Protein AF-A0A1G3A9A7-F1 (afdb_monomer_lite)

Radius of gyration: 16.94 Å; chains: 1; bounding box: 43×37×36 Å

Secondary structure (DSSP, 8-state):
------SS--SSS-PPPPHHHHHHHHHHHHHHHH-----SSHHHHHHHHHHHHHHHHHHH-HHHHHHHHHHHHHHHHHTTSHHHHHHHHHHHHHHHHHHTT-

Foldseek 3Di:
DDDDDDQQDDDDDDDDDDPVLVVLLVVLLVCLLPQDQDDPDPVVNVVSLVVSLVVSCVRNNNRSSVRSNVVSVCVVVLVVDPVSVVVVVVVVVVVVVVVVVD

Sequence (102 aa):
MWVVERHSYRGWHVPEVSAERIEAARQHVECFRRRKRDFEEDQAGFEHALSLIRAAADDLGVDWACDLFFAAERDYWTGRNRAGINEIIRDTDTRRTESARR

pLDDT: mean 81.59, std 15.86, range [43.53, 97.94]

Structure (mmCIF, N/CA/C/O backbone):
data_AF-A0A1G3A9A7-F1
#
_entry.id   AF-A0A1G3A9A7-F1
#
loop_
_atom_site.group_PDB
_atom_site.id
_atom_site.type_symbol
_atom_site.label_atom_id
_atom_site.label_alt_id
_atom_site.label_comp_id
_atom_site.label_asym_id
_atom_site.label_entity_id
_atom_site.label_seq_id
_atom_site.pdbx_PDB_ins_code
_atom_site.Cartn_x
_atom_site.Cartn_y
_atom_site.Cartn_z
_atom_site.occupancy
_atom_site.B_iso_or_equiv
_atom_site.auth_seq_id
_atom_site.auth_comp_id
_atom_site.auth_asym_id
_atom_site.auth_atom_id
_atom_site.pdbx_PDB_model_num
ATOM 1 N N . MET A 1 1 ? 26.165 13.102 -11.114 1.00 43.53 1 MET A N 1
ATOM 2 C CA . MET A 1 1 ? 26.215 11.926 -10.219 1.00 43.53 1 MET A CA 1
ATOM 3 C C . MET A 1 1 ? 24.791 11.620 -9.800 1.00 43.53 1 MET A C 1
ATOM 5 O O . MET A 1 1 ? 24.102 12.553 -9.412 1.00 43.53 1 MET A O 1
ATOM 9 N N . TRP A 1 2 ? 24.342 10.376 -9.954 1.00 59.94 2 TRP A N 1
ATOM 10 C CA . TRP A 1 2 ? 22.983 9.949 -9.607 1.00 59.94 2 TRP A CA 1
ATOM 11 C C . TRP A 1 2 ? 23.028 9.102 -8.335 1.00 59.94 2 TRP A C 1
ATOM 13 O O . TRP A 1 2 ? 23.932 8.280 -8.187 1.00 59.94 2 TRP A O 1
ATOM 23 N N . VAL A 1 3 ? 22.075 9.317 -7.429 1.00 61.88 3 VAL A N 1
ATOM 24 C CA . VAL A 1 3 ? 21.859 8.491 -6.232 1.00 61.88 3 VAL A CA 1
ATOM 25 C C . VAL A 1 3 ? 20.591 7.680 -6.469 1.00 61.88 3 VAL A C 1
ATOM 27 O O . VAL A 1 3 ? 19.582 8.238 -6.894 1.00 61.88 3 VAL A O 1
ATOM 30 N N . VAL A 1 4 ? 20.658 6.371 -6.231 1.00 64.56 4 VAL A N 1
ATOM 31 C CA . VAL A 1 4 ? 19.524 5.450 -6.373 1.00 64.56 4 VAL A CA 1
ATOM 32 C C . VAL A 1 4 ? 19.239 4.843 -5.007 1.00 64.56 4 VAL A C 1
ATOM 34 O O . VAL A 1 4 ? 20.108 4.185 -4.435 1.00 64.56 4 VAL A O 1
ATOM 37 N N . GLU A 1 5 ? 18.034 5.060 -4.491 1.00 66.75 5 GLU A N 1
ATOM 38 C CA . GLU A 1 5 ? 17.541 4.387 -3.291 1.00 66.75 5 GLU A CA 1
ATOM 39 C C . GLU A 1 5 ? 16.881 3.057 -3.680 1.00 66.75 5 GLU A C 1
ATOM 41 O O . GLU A 1 5 ? 16.202 2.961 -4.705 1.00 66.75 5 GLU A O 1
ATOM 46 N N . ARG A 1 6 ? 17.126 2.006 -2.892 1.00 64.81 6 ARG A N 1
ATOM 47 C CA . ARG A 1 6 ? 16.641 0.648 -3.157 1.00 64.81 6 ARG A CA 1
ATOM 48 C C . ARG A 1 6 ? 15.689 0.221 -2.057 1.00 64.81 6 ARG A C 1
ATOM 50 O O . ARG A 1 6 ? 16.129 -0.134 -0.968 1.00 64.81 6 ARG A O 1
ATOM 57 N N . HIS A 1 7 ? 14.409 0.175 -2.388 1.00 65.00 7 HIS A N 1
ATOM 58 C CA . HIS A 1 7 ? 13.375 -0.323 -1.491 1.00 65.00 7 HIS A CA 1
ATOM 59 C C . HIS A 1 7 ? 13.109 -1.798 -1.778 1.00 65.00 7 HIS A C 1
ATOM 61 O O . HIS A 1 7 ? 12.630 -2.159 -2.850 1.00 65.00 7 HIS A O 1
ATOM 67 N N . SER A 1 8 ? 13.515 -2.662 -0.844 1.00 62.12 8 SER A N 1
ATOM 68 C CA . SER A 1 8 ? 13.264 -4.114 -0.860 1.00 62.12 8 SER A CA 1
ATOM 69 C C . SER A 1 8 ? 13.694 -4.870 -2.133 1.00 62.12 8 SER A C 1
ATOM 71 O O . SER A 1 8 ? 13.198 -5.953 -2.410 1.00 62.12 8 SER A O 1
ATOM 73 N N . TYR A 1 9 ? 14.667 -4.356 -2.896 1.00 68.19 9 TYR A N 1
ATOM 74 C CA . TYR A 1 9 ? 15.166 -4.987 -4.125 1.00 68.19 9 TYR A CA 1
ATOM 75 C C . TYR A 1 9 ? 16.525 -5.678 -3.925 1.00 68.19 9 TYR A C 1
ATOM 77 O O . TYR A 1 9 ? 17.520 -5.039 -3.573 1.00 68.19 9 TYR A O 1
ATOM 85 N N . ARG A 1 10 ? 16.583 -6.990 -4.202 1.00 69.56 10 ARG A N 1
ATOM 86 C CA . ARG A 1 10 ? 17.778 -7.835 -3.985 1.00 69.56 10 ARG A CA 1
ATOM 87 C C . ARG A 1 10 ? 18.711 -7.975 -5.201 1.00 69.56 10 ARG A C 1
ATOM 89 O O . ARG A 1 10 ? 19.808 -8.504 -5.050 1.00 69.56 10 ARG A O 1
ATOM 96 N N . GLY A 1 11 ? 18.305 -7.539 -6.397 1.00 74.38 11 GLY A N 1
ATOM 97 C CA . GLY A 1 11 ? 19.099 -7.684 -7.632 1.00 74.38 11 GLY A CA 1
ATOM 98 C C . GLY A 1 11 ? 20.147 -6.580 -7.819 1.00 74.38 11 GLY A C 1
ATOM 99 O O . GLY A 1 11 ? 20.098 -5.568 -7.139 1.00 74.38 11 GLY A O 1
ATOM 100 N N . TRP A 1 12 ? 21.108 -6.710 -8.738 1.00 70.62 12 TRP A N 1
ATOM 101 C CA . TRP A 1 12 ? 22.176 -5.699 -8.906 1.00 70.62 12 TRP A CA 1
ATOM 102 C C . TRP A 1 12 ? 21.887 -4.641 -9.988 1.00 70.62 12 TRP A C 1
ATOM 104 O O . TRP A 1 12 ? 22.375 -3.518 -9.898 1.00 70.62 12 TRP A O 1
ATOM 114 N N . HIS A 1 13 ? 21.021 -4.951 -10.952 1.00 76.44 13 HIS A N 1
ATOM 115 C CA . HIS A 1 13 ? 20.657 -4.050 -12.052 1.00 76.44 13 HIS A CA 1
ATOM 116 C C . HIS A 1 13 ? 19.438 -3.200 -11.710 1.00 76.44 13 HIS A C 1
ATOM 118 O O . HIS A 1 13 ? 18.541 -3.692 -11.034 1.00 76.44 13 HIS A O 1
ATOM 124 N N . VAL A 1 14 ? 19.376 -1.958 -12.193 1.00 72.69 14 VAL A N 1
ATOM 125 C CA . VAL A 1 14 ? 18.134 -1.173 -12.138 1.00 72.69 14 VAL A CA 1
ATOM 126 C C . VAL A 1 14 ? 17.149 -1.822 -13.113 1.00 72.69 14 VAL A C 1
ATOM 128 O O . VAL A 1 14 ? 17.455 -1.862 -14.306 1.00 72.69 14 VAL A O 1
ATOM 131 N N . PRO A 1 15 ? 16.030 -2.394 -12.636 1.00 76.31 15 PRO A N 1
ATOM 132 C CA . PRO A 1 15 ? 15.064 -3.006 -13.530 1.00 76.31 15 PRO A CA 1
ATOM 133 C C . PRO A 1 15 ? 14.387 -1.922 -14.367 1.00 76.31 15 PRO A C 1
ATOM 135 O O . PRO A 1 15 ? 14.102 -0.828 -13.875 1.00 76.31 15 PRO A O 1
ATOM 138 N N . GLU A 1 16 ? 14.112 -2.235 -15.628 1.00 79.12 16 GLU A N 1
ATOM 139 C CA . GLU A 1 16 ? 13.247 -1.401 -16.450 1.00 79.12 16 GLU A CA 1
ATOM 140 C C . GLU A 1 16 ? 11.811 -1.556 -15.933 1.00 79.12 16 GLU A C 1
ATOM 142 O O . GLU A 1 16 ? 11.270 -2.663 -15.868 1.00 79.12 16 GLU A O 1
ATOM 147 N N . VAL A 1 17 ? 11.221 -0.454 -15.473 1.00 84.56 17 VAL A N 1
ATOM 148 C CA . VAL A 1 17 ? 9.858 -0.431 -14.935 1.00 84.56 17 VAL A CA 1
ATOM 149 C C . VAL A 1 17 ? 8.950 0.161 -16.001 1.00 84.56 17 VAL A C 1
ATOM 151 O O . VAL A 1 17 ? 9.172 1.287 -16.443 1.00 84.56 17 VAL A O 1
ATOM 154 N N . SER A 1 18 ? 7.931 -0.592 -16.415 1.00 89.31 18 SER A N 1
ATOM 155 C CA . SER A 1 18 ? 6.983 -0.122 -17.423 1.00 89.31 18 SER A CA 1
ATOM 156 C C . SER A 1 18 ? 6.069 0.980 -16.873 1.00 89.31 18 SER A C 1
ATOM 158 O O . SER A 1 18 ? 5.837 1.077 -15.662 1.00 89.31 18 SER A O 1
ATOM 160 N N . ALA A 1 19 ? 5.523 1.810 -17.764 1.00 90.81 19 ALA A N 1
ATOM 161 C CA . ALA A 1 19 ? 4.601 2.880 -17.387 1.00 90.81 19 ALA A CA 1
ATOM 162 C C . ALA A 1 19 ? 3.331 2.333 -16.711 1.00 90.81 19 ALA A C 1
ATOM 164 O O . ALA A 1 19 ? 2.834 2.925 -15.755 1.00 90.81 19 ALA A O 1
ATOM 165 N N . GLU A 1 20 ? 2.852 1.169 -17.148 1.00 91.38 20 GLU A N 1
ATOM 166 C CA . GLU A 1 20 ? 1.688 0.481 -16.585 1.00 91.38 20 GLU A CA 1
ATOM 167 C C . GLU A 1 20 ? 1.945 0.066 -15.136 1.00 91.38 20 GLU A C 1
ATOM 169 O O . GLU A 1 20 ? 1.086 0.243 -14.276 1.00 91.38 20 GLU A O 1
ATOM 174 N N . ARG A 1 21 ? 3.154 -0.426 -14.838 1.00 91.56 21 ARG A N 1
ATOM 175 C CA . ARG A 1 21 ? 3.535 -0.812 -13.475 1.00 91.56 21 ARG A CA 1
ATOM 176 C C . ARG A 1 21 ? 3.657 0.399 -12.550 1.00 91.56 21 ARG A C 1
ATOM 178 O O . ARG A 1 21 ? 3.288 0.313 -11.381 1.00 91.56 21 ARG A O 1
ATOM 185 N N . ILE A 1 22 ? 4.137 1.533 -13.066 1.00 92.06 22 ILE A N 1
ATOM 186 C CA . ILE A 1 22 ? 4.161 2.804 -12.324 1.00 92.06 22 ILE A CA 1
ATOM 187 C C . ILE A 1 22 ? 2.734 3.274 -12.027 1.00 92.06 22 ILE A C 1
ATOM 189 O O . ILE A 1 22 ? 2.447 3.681 -10.902 1.00 92.06 22 ILE A O 1
ATOM 193 N N . GLU A 1 23 ? 1.833 3.205 -13.006 1.00 94.50 23 GLU A N 1
ATOM 194 C CA . GLU A 1 23 ? 0.437 3.603 -12.823 1.00 94.50 23 GLU A CA 1
ATOM 195 C C . GLU A 1 23 ? -0.289 2.696 -11.819 1.00 94.50 23 GLU A C 1
ATOM 197 O O . GLU A 1 23 ? -0.917 3.196 -10.885 1.00 94.50 23 GLU A O 1
ATOM 202 N N . ALA A 1 24 ? -0.112 1.376 -11.917 1.00 94.06 24 ALA A N 1
ATOM 203 C CA . ALA A 1 24 ? -0.635 0.428 -10.934 1.00 94.06 24 ALA A CA 1
ATOM 204 C C . ALA A 1 24 ? -0.111 0.732 -9.517 1.00 94.06 24 ALA A C 1
ATOM 206 O O . ALA A 1 24 ? -0.880 0.758 -8.555 1.00 94.06 24 ALA A O 1
ATOM 207 N N . ALA A 1 25 ? 1.178 1.061 -9.374 1.00 93.94 25 ALA A N 1
ATOM 208 C CA . ALA A 1 25 ? 1.745 1.461 -8.088 1.00 93.94 25 ALA A CA 1
ATOM 209 C C . ALA A 1 25 ? 1.093 2.730 -7.523 1.00 93.94 25 ALA A C 1
ATOM 211 O O . ALA A 1 25 ? 0.775 2.776 -6.334 1.00 93.94 25 ALA A O 1
ATOM 212 N N . ARG A 1 26 ? 0.827 3.741 -8.361 1.00 95.44 26 ARG A N 1
ATOM 213 C CA . ARG A 1 26 ? 0.117 4.960 -7.934 1.00 95.44 26 ARG A CA 1
ATOM 214 C C . ARG A 1 26 ? -1.293 4.650 -7.440 1.00 95.44 26 ARG A C 1
ATOM 216 O O . ARG A 1 26 ? -1.702 5.183 -6.411 1.00 95.44 26 ARG A O 1
ATOM 223 N N . GLN A 1 27 ? -2.019 3.783 -8.140 1.00 97.06 27 GLN A N 1
ATOM 224 C CA . GLN A 1 27 ? -3.376 3.389 -7.756 1.00 97.06 27 GLN A CA 1
ATOM 225 C C . GLN A 1 27 ? -3.389 2.671 -6.402 1.00 97.06 27 GLN A C 1
ATOM 227 O O . GLN A 1 27 ? -4.150 3.060 -5.512 1.00 97.06 27 GLN A O 1
ATOM 23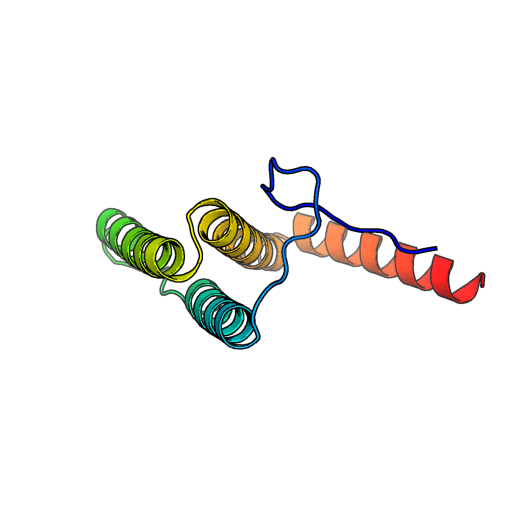2 N N . HIS A 1 28 ? -2.488 1.705 -6.201 1.00 97.62 28 HIS A N 1
ATOM 233 C CA . HIS A 1 28 ? -2.363 0.979 -4.933 1.00 97.62 28 HIS A CA 1
ATOM 234 C C . HIS A 1 28 ? -1.953 1.887 -3.766 1.00 97.62 28 HIS A C 1
ATOM 236 O O . HIS A 1 28 ? -2.531 1.783 -2.682 1.00 97.62 28 HIS A O 1
ATOM 242 N N . VAL A 1 29 ? -1.050 2.854 -3.980 1.00 95.88 29 VAL A N 1
ATOM 243 C CA . VAL A 1 29 ? -0.716 3.877 -2.965 1.00 95.88 29 VAL A CA 1
ATOM 244 C C . VAL A 1 29 ? -1.951 4.661 -2.530 1.00 95.88 29 VAL A C 1
ATOM 246 O O . VAL A 1 29 ? -2.184 4.839 -1.332 1.00 95.88 29 VAL A O 1
ATOM 249 N N . GLU A 1 30 ? -2.770 5.114 -3.477 1.00 96.19 30 GLU A N 1
ATOM 250 C CA . GLU A 1 30 ? -3.987 5.862 -3.158 1.00 96.19 30 GLU A CA 1
ATOM 251 C C . GLU A 1 30 ? -5.046 4.998 -2.459 1.00 96.19 30 GLU A C 1
ATOM 253 O O . GLU A 1 30 ? -5.807 5.508 -1.629 1.00 96.19 30 GLU A O 1
ATOM 258 N N . CYS A 1 31 ? -5.087 3.692 -2.734 1.00 96.50 31 CYS A N 1
ATOM 259 C CA . CYS A 1 31 ? -5.892 2.734 -1.976 1.00 96.50 31 CYS A CA 1
ATOM 260 C C . CYS A 1 31 ? -5.392 2.589 -0.531 1.00 96.50 31 CYS A C 1
ATOM 262 O O . CYS A 1 31 ? -6.193 2.688 0.399 1.00 96.50 31 CYS A O 1
ATOM 264 N N . PHE A 1 32 ? -4.083 2.435 -0.307 1.00 96.88 32 PHE A N 1
ATOM 265 C CA . PHE A 1 32 ? -3.517 2.322 1.044 1.00 96.88 32 PHE A CA 1
ATOM 266 C C . PHE A 1 32 ? -3.694 3.596 1.870 1.00 96.88 32 PHE A C 1
ATOM 268 O O . PHE A 1 32 ? -4.081 3.536 3.041 1.00 96.88 32 PHE A O 1
ATOM 275 N N . ARG A 1 33 ? -3.482 4.771 1.269 1.00 93.88 33 ARG A N 1
ATOM 276 C CA . ARG A 1 33 ? -3.706 6.060 1.940 1.00 93.88 33 ARG A CA 1
ATOM 277 C C . ARG A 1 33 ? -5.153 6.202 2.397 1.00 93.88 33 ARG A C 1
ATOM 279 O O . ARG A 1 33 ? -5.405 6.547 3.553 1.00 93.88 33 ARG A O 1
ATOM 286 N N . ARG A 1 34 ? -6.101 5.857 1.523 1.00 93.88 34 ARG A N 1
ATOM 287 C CA . ARG A 1 34 ? -7.542 6.015 1.765 1.00 93.88 34 ARG A CA 1
ATOM 288 C C . ARG A 1 34 ? -8.215 4.808 2.419 1.00 93.88 34 ARG A C 1
ATOM 290 O O . ARG A 1 34 ? -9.430 4.854 2.604 1.00 93.88 34 ARG A O 1
ATOM 297 N N . ARG A 1 35 ? -7.477 3.747 2.782 1.00 94.69 35 ARG A N 1
ATOM 298 C CA . ARG A 1 35 ? -8.085 2.545 3.377 1.00 94.69 35 ARG A CA 1
ATOM 299 C C . ARG A 1 35 ? -8.906 2.909 4.612 1.00 94.69 35 ARG A C 1
ATOM 301 O O . ARG A 1 35 ? -8.495 3.744 5.429 1.00 94.69 35 ARG A O 1
ATOM 308 N N . LYS A 1 36 ? -10.048 2.243 4.767 1.00 93.12 36 LYS A N 1
ATOM 309 C CA . LYS A 1 36 ? -10.842 2.342 5.989 1.00 93.12 36 LYS A CA 1
ATOM 310 C C . LYS A 1 36 ? -10.016 1.750 7.135 1.00 93.12 36 LYS A C 1
ATOM 312 O O . LYS A 1 36 ? -9.333 0.742 6.961 1.00 93.12 36 LYS A O 1
ATOM 317 N N . ARG A 1 37 ? -10.021 2.425 8.282 1.00 91.56 37 ARG A N 1
ATOM 318 C CA . ARG A 1 37 ? -9.255 2.030 9.480 1.00 91.56 37 ARG A CA 1
ATOM 319 C C . ARG A 1 37 ? -10.120 1.907 10.731 1.00 91.56 37 ARG A C 1
ATOM 321 O O . ARG A 1 37 ? -9.656 1.345 11.708 1.00 91.56 37 ARG A O 1
ATOM 328 N N . ASP A 1 38 ? -11.345 2.417 10.676 1.00 91.94 38 ASP A N 1
ATOM 329 C CA . ASP A 1 38 ? -12.317 2.376 11.763 1.00 91.94 38 ASP A CA 1
ATOM 330 C C . ASP A 1 38 ? -13.347 1.281 11.468 1.00 91.94 38 ASP A C 1
ATOM 332 O O . ASP A 1 38 ? -14.114 1.391 10.508 1.00 91.94 38 ASP A O 1
ATOM 336 N N . PHE A 1 39 ? -13.292 0.192 12.226 1.00 94.00 39 PHE A N 1
ATOM 337 C CA . PHE A 1 39 ? -14.180 -0.962 12.120 1.00 94.00 39 PHE A CA 1
ATOM 338 C C . PHE A 1 39 ? -14.693 -1.316 13.513 1.00 94.00 39 PHE A C 1
ATOM 340 O O . PHE A 1 39 ? -14.007 -1.079 14.501 1.00 94.00 39 PHE A O 1
ATOM 347 N N . GLU A 1 40 ? -15.883 -1.910 13.578 1.00 91.94 40 GLU A N 1
ATOM 348 C CA . GLU A 1 40 ? -16.452 -2.393 14.844 1.00 91.94 40 GLU A CA 1
ATOM 349 C C . GLU A 1 40 ? -15.637 -3.557 15.426 1.00 91.94 40 GLU A C 1
ATOM 351 O O . GLU A 1 40 ? -15.518 -3.685 16.641 1.00 91.94 40 GLU A O 1
ATOM 356 N N . GLU A 1 41 ? -15.039 -4.372 14.553 1.00 93.88 41 GLU A N 1
ATOM 357 C CA . GLU A 1 41 ? -14.187 -5.499 14.917 1.00 93.88 41 GLU A CA 1
ATOM 358 C C . GLU A 1 41 ? -12.789 -5.339 14.313 1.00 93.88 41 GLU A C 1
ATOM 360 O O . GLU A 1 41 ? -12.633 -5.141 13.102 1.00 93.88 41 GLU A O 1
ATOM 365 N N . ASP A 1 42 ? -11.758 -5.510 15.141 1.00 91.69 42 ASP A N 1
ATOM 366 C CA . ASP A 1 42 ? -10.353 -5.431 14.717 1.00 91.69 42 ASP A CA 1
ATOM 367 C C . ASP A 1 42 ? -10.030 -6.418 13.584 1.00 91.69 42 ASP A C 1
ATOM 369 O O . ASP A 1 42 ? -9.286 -6.095 12.652 1.00 91.69 42 ASP A O 1
ATOM 373 N N . GLN A 1 43 ? -10.637 -7.609 13.627 1.00 95.00 43 GLN A N 1
ATOM 374 C CA . GLN A 1 43 ? -10.464 -8.651 12.617 1.00 95.00 43 GLN A CA 1
ATOM 375 C C . GLN A 1 43 ? -10.895 -8.170 11.224 1.00 95.00 43 GLN A C 1
ATOM 377 O O . GLN A 1 43 ? -10.175 -8.385 10.248 1.00 95.00 43 GLN A O 1
ATOM 382 N N . ALA A 1 44 ? -12.012 -7.443 11.129 1.00 94.25 44 ALA A N 1
ATOM 383 C CA . ALA A 1 44 ? -12.489 -6.890 9.864 1.00 94.25 44 ALA A CA 1
ATOM 384 C C . ALA A 1 4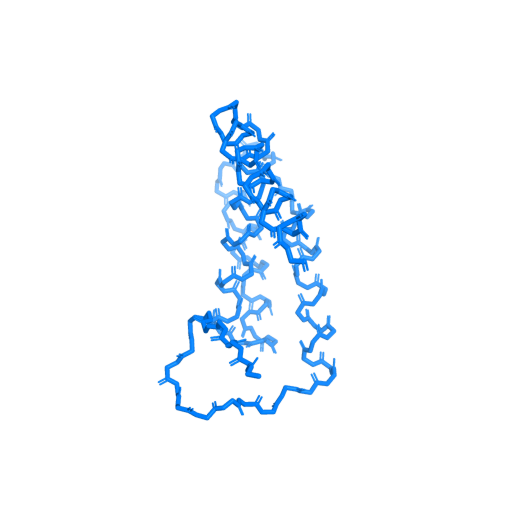4 ? -11.512 -5.843 9.299 1.00 94.25 44 ALA A C 1
ATOM 386 O O . ALA A 1 44 ? -11.268 -5.791 8.090 1.00 94.25 44 ALA A O 1
ATOM 387 N N . GLY A 1 45 ? -10.898 -5.038 10.171 1.00 93.62 45 GLY A N 1
ATOM 388 C CA . GLY A 1 45 ? -9.861 -4.084 9.778 1.00 93.62 45 GLY A CA 1
ATOM 389 C C . GLY A 1 45 ? -8.595 -4.761 9.251 1.00 93.62 45 GLY A C 1
ATOM 390 O O . GLY A 1 45 ? -8.018 -4.307 8.255 1.00 93.62 45 GLY A O 1
ATOM 391 N N . PHE A 1 46 ? -8.187 -5.865 9.881 1.00 93.94 46 PHE A N 1
ATOM 392 C CA . PHE A 1 46 ? -7.056 -6.671 9.431 1.00 93.94 46 PHE A CA 1
ATOM 393 C C . PHE A 1 46 ? -7.328 -7.333 8.076 1.00 93.94 46 PHE A C 1
ATOM 395 O O . PHE A 1 46 ? -6.513 -7.215 7.161 1.00 93.94 46 PHE A O 1
ATOM 402 N N . GLU A 1 47 ? -8.487 -7.970 7.908 1.00 97.19 47 GLU A N 1
ATOM 403 C CA . GLU A 1 47 ? -8.882 -8.614 6.650 1.00 97.19 47 GLU A CA 1
ATOM 404 C C . GLU A 1 47 ? -8.983 -7.613 5.500 1.00 97.19 47 GLU A C 1
ATOM 406 O O . GLU A 1 47 ? -8.494 -7.879 4.397 1.00 97.19 47 GLU A O 1
ATOM 411 N N . HIS A 1 48 ? -9.532 -6.424 5.764 1.00 96.94 48 HIS A N 1
ATOM 412 C CA . HIS A 1 48 ? -9.569 -5.348 4.784 1.00 96.94 48 HIS A CA 1
ATOM 413 C C . HIS A 1 48 ? -8.159 -4.931 4.351 1.00 96.94 48 HIS A C 1
ATOM 415 O O . HIS A 1 48 ? -7.873 -4.894 3.153 1.00 96.94 48 HIS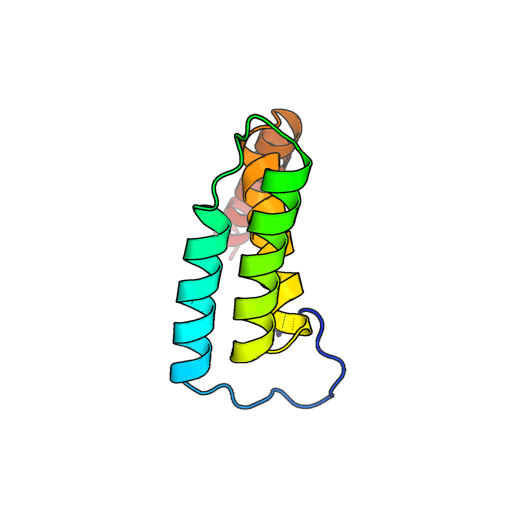 A O 1
ATOM 421 N N . ALA A 1 49 ? -7.253 -4.669 5.297 1.00 96.38 49 ALA A N 1
ATOM 422 C CA . ALA A 1 49 ? -5.872 -4.313 4.972 1.00 96.38 49 ALA A CA 1
ATOM 423 C C . ALA A 1 49 ? -5.167 -5.427 4.181 1.00 96.38 49 ALA A C 1
ATOM 425 O O . ALA A 1 49 ? -4.523 -5.156 3.167 1.00 96.38 49 ALA A O 1
ATOM 426 N N . LEU A 1 50 ? -5.346 -6.683 4.594 1.00 96.81 50 LEU A N 1
ATOM 427 C CA . LEU A 1 50 ? -4.752 -7.839 3.933 1.00 96.81 50 LEU A CA 1
ATOM 428 C C . LEU A 1 50 ? -5.272 -8.019 2.501 1.00 96.81 50 LEU A C 1
ATOM 430 O O . LEU A 1 50 ? -4.499 -8.389 1.621 1.00 96.81 50 LEU A O 1
ATOM 434 N N . SER A 1 51 ? -6.551 -7.725 2.247 1.00 97.88 51 SER A N 1
ATOM 435 C CA . SER A 1 51 ? -7.121 -7.770 0.895 1.00 97.88 51 SER A CA 1
ATOM 436 C C . SER A 1 51 ? -6.453 -6.766 -0.052 1.00 97.88 51 SER A C 1
ATOM 438 O O . SER A 1 51 ? -6.111 -7.125 -1.177 1.00 97.88 51 SER A O 1
ATOM 440 N N . LEU A 1 52 ? -6.174 -5.547 0.425 1.00 97.69 52 LEU A N 1
ATOM 441 C CA . LEU A 1 52 ? -5.485 -4.516 -0.355 1.00 97.69 52 LEU A CA 1
ATOM 442 C C . LEU A 1 52 ? -4.023 -4.896 -0.618 1.00 97.69 52 LEU A C 1
ATOM 444 O O . LEU A 1 52 ? -3.532 -4.724 -1.729 1.00 97.69 52 LEU A O 1
ATOM 448 N N . ILE A 1 53 ? -3.332 -5.438 0.392 1.00 97.25 53 ILE A N 1
ATOM 449 C CA . ILE A 1 53 ? -1.937 -5.883 0.252 1.00 97.25 53 ILE A CA 1
ATOM 450 C C . ILE A 1 53 ? -1.833 -7.022 -0.765 1.00 97.25 53 ILE A C 1
ATOM 452 O O . ILE A 1 53 ? -0.921 -7.015 -1.585 1.00 97.25 53 ILE A O 1
ATOM 456 N N . ARG A 1 54 ? -2.766 -7.983 -0.736 1.00 97.94 54 ARG A N 1
ATOM 457 C CA . ARG A 1 54 ? -2.806 -9.087 -1.707 1.00 97.94 54 ARG A CA 1
ATOM 458 C C . ARG A 1 54 ? -3.018 -8.576 -3.128 1.00 97.94 54 ARG A C 1
ATOM 460 O O . ARG A 1 54 ? -2.225 -8.924 -3.990 1.00 97.94 54 ARG A O 1
ATOM 467 N N . ALA A 1 55 ? -3.987 -7.685 -3.340 1.00 97.69 55 ALA A N 1
ATOM 468 C CA . ALA A 1 55 ? -4.217 -7.082 -4.654 1.00 97.69 55 ALA A CA 1
ATOM 469 C C . ALA A 1 55 ? -2.965 -6.359 -5.186 1.00 97.69 55 ALA A C 1
ATOM 471 O O . ALA A 1 55 ? -2.572 -6.549 -6.332 1.00 97.69 55 ALA A O 1
ATOM 472 N N . ALA A 1 56 ? -2.278 -5.588 -4.338 1.00 96.81 56 ALA A N 1
ATOM 473 C CA . ALA A 1 56 ? -1.028 -4.937 -4.725 1.00 96.81 56 ALA A CA 1
ATOM 474 C C . ALA A 1 56 ? 0.104 -5.938 -5.002 1.00 96.81 56 ALA A C 1
ATOM 476 O O . ALA A 1 56 ? 0.914 -5.714 -5.899 1.00 96.81 56 ALA A O 1
ATOM 477 N N . ALA A 1 57 ? 0.189 -7.028 -4.237 1.00 96.44 57 ALA A N 1
ATOM 478 C CA . ALA A 1 57 ? 1.204 -8.057 -4.434 1.00 96.44 57 ALA A CA 1
ATOM 479 C C . ALA A 1 57 ? 0.988 -8.834 -5.739 1.00 96.44 57 ALA A C 1
ATOM 481 O O . ALA A 1 57 ? 1.975 -9.165 -6.395 1.00 96.44 57 ALA A O 1
ATOM 482 N N . ASP A 1 58 ? -0.266 -9.071 -6.125 1.00 96.81 58 ASP A N 1
ATOM 483 C CA . ASP A 1 58 ? -0.620 -9.718 -7.389 1.00 96.81 58 ASP A CA 1
ATOM 484 C C . ASP A 1 58 ? -0.213 -8.847 -8.594 1.00 96.81 58 ASP A C 1
ATOM 486 O O . ASP A 1 58 ? 0.356 -9.360 -9.558 1.00 96.81 58 ASP A O 1
ATOM 490 N N . ASP A 1 59 ? -0.403 -7.525 -8.508 1.00 94.94 59 ASP A N 1
ATOM 491 C CA . ASP A 1 59 ? -0.091 -6.598 -9.607 1.00 94.94 59 ASP A CA 1
ATOM 492 C C . ASP A 1 59 ? 1.389 -6.166 -9.662 1.00 94.94 59 ASP A C 1
ATOM 494 O O . ASP A 1 59 ? 1.957 -5.963 -10.738 1.00 94.94 59 ASP A O 1
ATOM 498 N N . LEU A 1 60 ? 2.032 -5.973 -8.505 1.00 93.44 60 LEU A N 1
ATOM 499 C CA . LEU A 1 60 ? 3.345 -5.315 -8.395 1.00 93.44 60 LEU A CA 1
ATOM 500 C C . LEU A 1 60 ? 4.444 -6.225 -7.848 1.00 93.44 60 LEU A C 1
ATOM 502 O O . LEU A 1 60 ? 5.627 -5.869 -7.922 1.00 93.44 60 LEU A O 1
ATOM 506 N N . GLY A 1 61 ? 4.079 -7.381 -7.302 1.00 93.19 61 GLY A N 1
ATOM 507 C CA . GLY A 1 61 ? 4.957 -8.226 -6.507 1.00 93.19 61 GLY A CA 1
ATOM 508 C C . GLY A 1 61 ? 5.036 -7.795 -5.040 1.00 93.19 61 GLY A C 1
ATOM 509 O O . GLY A 1 61 ? 4.810 -6.640 -4.672 1.00 93.19 61 GLY A O 1
ATOM 510 N N . VAL A 1 62 ? 5.405 -8.756 -4.193 1.00 92.62 62 VAL A N 1
ATOM 511 C CA . VAL A 1 62 ? 5.414 -8.623 -2.726 1.00 92.62 62 VAL A CA 1
ATOM 512 C C . VAL A 1 62 ? 6.303 -7.478 -2.236 1.00 92.62 62 VAL A C 1
ATOM 514 O O . VAL A 1 62 ? 5.894 -6.739 -1.347 1.00 92.62 62 VAL A O 1
ATOM 517 N N . ASP A 1 63 ? 7.493 -7.302 -2.815 1.00 90.62 63 ASP A N 1
ATOM 518 C CA . ASP A 1 63 ? 8.452 -6.293 -2.347 1.00 90.62 63 ASP A CA 1
ATOM 519 C C . ASP A 1 63 ? 7.892 -4.868 -2.482 1.00 90.62 63 ASP A C 1
ATOM 521 O O . ASP A 1 63 ? 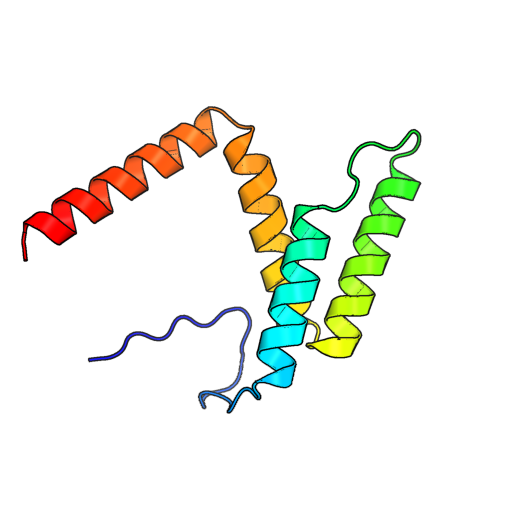7.955 -4.086 -1.533 1.00 90.62 63 ASP A O 1
ATOM 525 N N . TRP A 1 64 ? 7.287 -4.552 -3.633 1.00 91.44 64 TRP A N 1
ATOM 526 C CA . TRP A 1 64 ? 6.642 -3.258 -3.869 1.00 91.44 64 TRP A CA 1
ATOM 527 C C . TRP A 1 64 ? 5.381 -3.102 -3.023 1.00 91.44 64 TRP A C 1
ATOM 529 O O . TRP A 1 64 ? 5.186 -2.060 -2.407 1.00 91.44 64 TRP A O 1
ATOM 539 N N . ALA A 1 65 ? 4.541 -4.134 -2.941 1.00 94.81 65 ALA A N 1
ATOM 540 C CA . ALA A 1 65 ? 3.322 -4.075 -2.140 1.00 94.81 65 ALA A CA 1
ATOM 541 C C . ALA A 1 65 ? 3.614 -3.766 -0.661 1.00 94.81 65 ALA A C 1
ATOM 543 O O . ALA A 1 65 ? 2.983 -2.883 -0.077 1.00 94.81 65 ALA A O 1
ATOM 544 N N . CYS A 1 66 ? 4.598 -4.452 -0.073 1.00 94.00 66 CYS A N 1
ATOM 545 C CA . CYS A 1 66 ? 5.020 -4.231 1.308 1.00 94.00 66 CYS A CA 1
ATOM 546 C C . CYS A 1 66 ? 5.592 -2.826 1.516 1.00 94.00 66 CYS A C 1
ATOM 548 O O . CYS A 1 66 ? 5.202 -2.154 2.470 1.00 94.00 66 CYS A O 1
ATOM 550 N N . ASP A 1 67 ? 6.494 -2.381 0.638 1.00 92.88 67 ASP A N 1
ATOM 551 C CA . ASP A 1 67 ? 7.111 -1.057 0.747 1.00 92.88 67 ASP A CA 1
ATOM 552 C C . ASP A 1 67 ? 6.061 0.063 0.713 1.00 92.88 67 ASP A C 1
ATOM 554 O O . ASP A 1 67 ? 5.971 0.875 1.638 1.00 92.88 67 ASP A O 1
ATOM 558 N N . LEU A 1 68 ? 5.176 0.032 -0.288 1.00 94.62 68 LEU A N 1
ATOM 559 C CA . LEU A 1 68 ? 4.113 1.023 -0.456 1.00 94.62 68 LEU A CA 1
ATOM 560 C C . LEU A 1 68 ? 3.125 1.015 0.719 1.00 94.62 68 LEU A C 1
ATOM 562 O O . LEU A 1 68 ? 2.718 2.081 1.190 1.00 94.62 68 LEU A O 1
ATOM 566 N N . PHE A 1 69 ? 2.754 -0.168 1.220 1.00 95.38 69 PHE A N 1
ATOM 567 C CA . PHE A 1 69 ? 1.867 -0.293 2.375 1.00 95.38 69 PHE A CA 1
ATOM 568 C C . PHE A 1 69 ? 2.494 0.312 3.637 1.00 95.38 69 PHE A C 1
ATOM 570 O O . PHE A 1 69 ? 1.876 1.154 4.292 1.00 95.38 69 PHE A O 1
ATOM 577 N N . PHE A 1 70 ? 3.728 -0.072 3.978 1.00 92.81 70 PHE A N 1
ATOM 578 C CA . PHE A 1 70 ? 4.381 0.419 5.192 1.00 92.81 70 PHE A CA 1
ATOM 579 C C . PHE A 1 70 ? 4.735 1.904 5.117 1.00 92.81 70 PHE A C 1
ATOM 581 O O . PHE A 1 70 ? 4.654 2.589 6.140 1.00 92.81 70 PHE A O 1
ATOM 588 N N . ALA A 1 71 ? 5.086 2.420 3.936 1.00 91.69 71 ALA A N 1
ATOM 589 C CA . ALA A 1 71 ? 5.265 3.852 3.723 1.00 91.69 71 ALA A CA 1
ATOM 590 C C . ALA A 1 71 ? 3.957 4.614 3.997 1.00 91.69 71 ALA A C 1
ATOM 592 O O . ALA A 1 71 ? 3.943 5.544 4.803 1.00 91.69 71 ALA A O 1
ATOM 593 N N . ALA A 1 72 ? 2.835 4.165 3.421 1.00 93.00 72 ALA A N 1
ATOM 594 C CA . ALA A 1 72 ? 1.532 4.796 3.631 1.00 93.00 72 ALA A CA 1
ATOM 595 C C . ALA A 1 72 ? 1.064 4.736 5.098 1.00 93.00 72 ALA A C 1
ATOM 597 O O . ALA A 1 72 ? 0.501 5.705 5.613 1.00 93.00 72 ALA A O 1
ATOM 598 N N . GLU A 1 73 ? 1.304 3.621 5.793 1.00 92.31 73 GLU A N 1
ATOM 599 C CA . GLU A 1 73 ? 1.000 3.505 7.222 1.00 92.31 73 GLU A CA 1
ATOM 600 C C . GLU A 1 73 ? 1.863 4.439 8.065 1.00 92.31 73 GLU A C 1
ATOM 602 O O . GLU A 1 73 ? 1.349 5.122 8.954 1.00 92.31 73 GLU A O 1
ATOM 607 N N . ARG A 1 74 ? 3.164 4.512 7.773 1.00 89.75 74 ARG A N 1
ATOM 608 C CA . ARG A 1 74 ? 4.075 5.422 8.467 1.00 89.75 74 ARG A CA 1
ATOM 609 C C . ARG A 1 74 ? 3.628 6.868 8.304 1.00 89.75 74 ARG A C 1
ATOM 611 O O . ARG A 1 74 ? 3.525 7.566 9.308 1.00 89.75 74 ARG A O 1
ATOM 618 N N . ASP A 1 75 ? 3.300 7.297 7.089 1.00 88.50 75 ASP A N 1
ATOM 619 C CA . ASP A 1 75 ? 2.790 8.647 6.826 1.00 88.50 75 ASP A CA 1
ATOM 620 C C . ASP A 1 75 ? 1.529 8.941 7.654 1.00 88.50 75 ASP A C 1
ATOM 622 O O . ASP A 1 75 ? 1.424 9.981 8.313 1.00 88.50 75 ASP A O 1
ATOM 626 N N . TYR A 1 76 ? 0.584 7.995 7.675 1.00 87.88 76 TYR A N 1
ATOM 627 C CA . TYR A 1 76 ? -0.667 8.126 8.419 1.00 87.88 76 TYR A CA 1
ATOM 628 C C . TYR A 1 76 ? -0.447 8.295 9.931 1.00 87.88 76 TYR A C 1
ATOM 630 O O . TYR A 1 76 ? -1.056 9.176 10.551 1.00 87.88 76 TYR A O 1
ATOM 638 N N . TRP A 1 77 ? 0.412 7.464 10.531 1.00 84.88 77 TRP A N 1
ATOM 639 C CA . TRP A 1 77 ? 0.660 7.470 11.976 1.00 84.88 77 TRP A CA 1
ATOM 640 C C . TRP A 1 77 ? 1.558 8.628 12.415 1.00 84.88 77 TRP A C 1
ATOM 642 O O . TRP A 1 77 ? 1.289 9.263 13.437 1.00 84.88 77 TRP A O 1
ATOM 652 N N . THR A 1 78 ? 2.581 8.965 11.631 1.00 80.56 78 THR A N 1
ATOM 653 C CA . THR A 1 78 ? 3.478 10.094 11.916 1.00 80.56 78 THR A CA 1
ATOM 654 C C . THR A 1 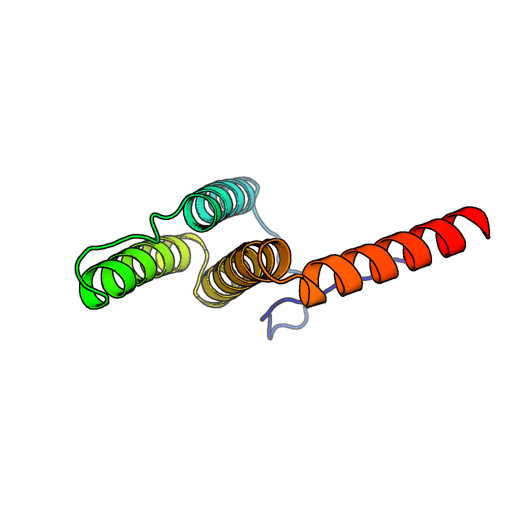78 ? 2.725 11.423 11.863 1.00 80.56 78 THR A C 1
ATOM 656 O O . THR A 1 78 ? 2.922 12.259 12.742 1.00 80.56 78 THR A O 1
ATOM 659 N N . GLY A 1 79 ? 1.782 11.592 10.927 1.00 74.75 79 GLY A N 1
ATOM 660 C CA . GLY A 1 79 ? 0.916 12.777 10.863 1.00 74.75 79 GLY A CA 1
ATOM 661 C C . GLY A 1 79 ? -0.063 12.924 12.038 1.00 74.75 79 GLY A C 1
ATOM 662 O O . GLY A 1 79 ? -0.602 14.007 12.257 1.00 74.75 79 GLY A O 1
ATOM 663 N N . ARG A 1 80 ? -0.292 11.858 12.814 1.00 72.56 80 ARG A N 1
ATOM 664 C CA . ARG A 1 80 ? -1.175 11.852 13.996 1.00 72.56 80 ARG A CA 1
ATOM 665 C C . ARG A 1 80 ? -0.418 11.917 15.322 1.00 72.56 80 ARG A C 1
ATOM 667 O O . ARG A 1 80 ? -0.992 12.317 16.332 1.00 72.56 80 ARG A O 1
ATOM 674 N N . ASN A 1 81 ? 0.871 11.587 15.327 1.00 65.88 81 ASN A N 1
ATOM 675 C CA . ASN A 1 81 ? 1.716 11.653 16.512 1.00 65.88 81 ASN A CA 1
ATOM 676 C C . ASN A 1 81 ? 2.447 13.000 16.586 1.00 65.88 81 ASN A C 1
ATOM 678 O O . ASN A 1 81 ? 3.233 13.337 15.706 1.00 65.88 81 ASN A O 1
ATOM 682 N N . ARG A 1 82 ? 2.279 13.750 17.689 1.00 56.62 82 ARG A N 1
ATOM 683 C CA . ARG A 1 82 ? 2.992 15.033 17.909 1.00 56.62 82 ARG A CA 1
ATOM 684 C C . ARG A 1 82 ? 4.517 14.894 17.792 1.00 56.62 82 ARG A C 1
ATOM 686 O O . ARG A 1 82 ? 5.174 15.809 17.312 1.00 56.62 82 ARG A O 1
ATOM 693 N N . ALA A 1 83 ? 5.075 13.753 18.201 1.00 59.59 83 ALA A N 1
ATOM 694 C CA . ALA A 1 83 ? 6.501 13.454 18.054 1.00 59.59 83 ALA A CA 1
ATOM 695 C C . ALA A 1 83 ? 6.925 13.279 16.582 1.00 59.59 83 ALA A C 1
ATOM 697 O O . ALA A 1 83 ? 7.963 13.803 16.191 1.00 59.59 83 ALA A O 1
ATOM 698 N N . GLY A 1 84 ? 6.092 12.624 15.768 1.00 59.00 84 GLY A N 1
ATOM 699 C CA . GLY A 1 84 ? 6.326 12.441 14.335 1.00 59.00 84 GLY A CA 1
ATOM 700 C C . GLY A 1 84 ? 6.213 13.746 13.544 1.00 59.00 84 GLY A C 1
ATOM 701 O O . GLY A 1 84 ? 7.056 14.038 12.703 1.00 59.00 84 GLY A O 1
ATOM 702 N N . ILE A 1 85 ? 5.238 14.594 13.887 1.00 59.19 85 ILE A N 1
ATOM 703 C CA . ILE A 1 85 ? 5.129 15.959 13.345 1.00 59.19 85 ILE A CA 1
ATOM 704 C C . ILE A 1 85 ? 6.412 16.758 13.628 1.00 59.19 85 ILE A C 1
ATOM 706 O O . ILE A 1 85 ? 6.935 17.422 12.737 1.00 59.19 85 ILE A O 1
ATOM 710 N N . ASN A 1 86 ? 6.953 16.671 14.847 1.00 59.09 86 ASN A N 1
ATOM 711 C CA . ASN A 1 86 ? 8.189 17.371 15.210 1.00 59.09 86 ASN A CA 1
ATOM 712 C C . ASN A 1 86 ? 9.418 16.847 14.447 1.00 59.09 86 ASN A C 1
ATOM 714 O O . ASN A 1 86 ? 10.297 17.634 14.102 1.00 59.09 86 ASN A O 1
ATOM 718 N N . GLU A 1 87 ? 9.494 15.540 14.191 1.00 60.53 87 GLU A N 1
ATOM 719 C CA . GLU A 1 87 ? 10.550 14.931 13.374 1.00 60.53 87 GLU A CA 1
ATOM 720 C C . GLU A 1 87 ? 10.475 15.404 11.915 1.00 60.53 87 GLU A C 1
ATOM 722 O O . GLU A 1 87 ? 11.481 15.863 11.375 1.00 60.53 87 GLU A O 1
ATOM 727 N N . ILE A 1 88 ? 9.275 15.419 11.321 1.00 60.62 88 ILE A N 1
ATOM 728 C CA . ILE A 1 88 ? 9.040 15.955 9.969 1.00 60.62 88 ILE A CA 1
ATOM 729 C C . ILE A 1 88 ? 9.442 17.434 9.880 1.00 60.62 88 ILE A C 1
ATOM 731 O O . ILE A 1 88 ? 10.098 17.841 8.919 1.00 6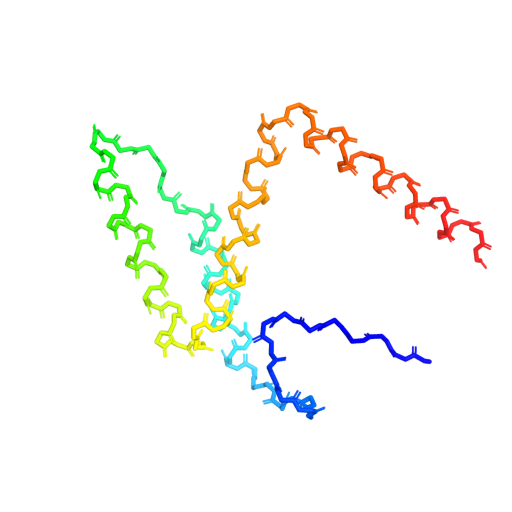0.62 88 ILE A O 1
ATOM 735 N N . ILE A 1 89 ? 9.068 18.251 10.872 1.00 61.97 89 ILE A N 1
ATOM 736 C CA . ILE A 1 89 ? 9.425 19.678 10.908 1.00 61.97 89 ILE A CA 1
ATOM 737 C C . ILE A 1 89 ? 10.948 19.852 10.911 1.00 61.97 89 ILE A C 1
ATOM 739 O O . ILE A 1 89 ? 11.462 20.677 10.158 1.00 61.97 89 ILE A O 1
ATOM 743 N N . ARG A 1 90 ? 11.674 19.061 11.714 1.00 60.31 90 ARG A N 1
ATOM 744 C CA . ARG A 1 90 ? 13.142 19.119 11.776 1.00 60.31 90 ARG A CA 1
ATOM 745 C C . ARG A 1 90 ? 13.788 18.738 10.451 1.00 60.31 90 ARG A C 1
ATOM 747 O O . ARG A 1 90 ? 14.628 19.492 9.977 1.00 60.31 90 ARG A O 1
ATOM 754 N N . ASP A 1 91 ? 13.367 17.624 9.852 1.00 65.88 91 ASP A N 1
ATOM 755 C CA . ASP A 1 91 ? 13.899 17.146 8.571 1.00 65.88 91 ASP A CA 1
ATOM 756 C C . ASP A 1 91 ? 13.678 18.175 7.445 1.00 65.88 91 ASP A C 1
ATOM 758 O O . ASP A 1 91 ? 14.598 18.521 6.697 1.00 65.88 91 ASP A O 1
ATOM 762 N N . THR A 1 92 ? 12.481 18.764 7.390 1.00 62.84 92 THR A N 1
ATOM 763 C CA . THR A 1 92 ? 12.141 19.805 6.408 1.00 62.84 92 THR A CA 1
ATOM 764 C C . THR A 1 92 ? 13.032 21.047 6.551 1.00 62.84 92 THR A C 1
ATOM 766 O O . THR A 1 92 ? 13.452 21.623 5.544 1.00 62.84 92 THR A O 1
ATOM 769 N N . ASP A 1 93 ? 13.358 21.452 7.781 1.00 60.16 93 ASP A N 1
ATOM 770 C CA . ASP A 1 93 ? 14.215 22.612 8.059 1.00 60.16 93 ASP A CA 1
ATOM 771 C C . ASP A 1 93 ? 15.690 22.343 7.693 1.00 60.16 93 ASP A C 1
ATOM 773 O O . ASP A 1 93 ? 16.361 23.174 7.068 1.00 60.16 93 ASP A O 1
ATOM 777 N N . THR A 1 94 ? 16.187 21.127 7.952 1.00 60.62 94 THR A N 1
ATOM 778 C CA . THR A 1 94 ? 17.521 20.691 7.499 1.00 60.62 94 THR A CA 1
ATOM 779 C C . THR A 1 94 ? 17.656 20.685 5.975 1.00 60.62 94 THR A C 1
ATOM 781 O O . THR A 1 94 ? 18.609 21.249 5.441 1.00 60.62 94 THR A O 1
ATOM 784 N N . ARG A 1 95 ? 16.672 20.163 5.231 1.00 57.69 95 ARG A N 1
ATOM 785 C CA . ARG A 1 95 ? 16.735 20.159 3.754 1.00 57.69 95 ARG A CA 1
ATOM 786 C C . ARG A 1 95 ? 16.663 21.566 3.146 1.00 57.69 95 ARG A C 1
ATOM 788 O O . ARG A 1 95 ? 17.257 21.831 2.095 1.00 57.69 95 ARG A O 1
ATOM 795 N N . ARG A 1 96 ? 15.942 22.489 3.795 1.00 55.38 96 ARG A N 1
ATOM 796 C CA . ARG A 1 96 ? 15.807 23.890 3.359 1.00 55.38 96 ARG A CA 1
ATOM 797 C C . ARG A 1 96 ? 17.096 24.682 3.578 1.00 55.38 96 ARG A C 1
ATOM 799 O O . ARG A 1 96 ? 17.489 25.460 2.711 1.00 55.38 96 ARG A O 1
ATOM 806 N N . THR A 1 97 ? 17.768 24.455 4.703 1.00 57.59 97 THR A N 1
ATOM 807 C CA . THR A 1 97 ? 19.060 25.083 5.018 1.00 57.59 97 THR A CA 1
ATOM 808 C C . THR A 1 97 ? 20.200 24.550 4.146 1.00 57.59 97 THR A C 1
ATOM 810 O O . THR A 1 97 ? 21.069 25.326 3.746 1.00 57.59 97 THR A O 1
ATOM 813 N N . GLU A 1 98 ? 20.171 23.273 3.762 1.00 57.78 98 GLU A N 1
ATOM 814 C CA . GLU A 1 98 ? 21.126 22.697 2.804 1.00 57.78 98 GLU A CA 1
ATOM 815 C C . GLU A 1 98 ? 20.909 23.194 1.366 1.00 57.78 98 GLU A C 1
ATOM 817 O O . GLU A 1 98 ? 21.880 23.471 0.662 1.00 57.78 98 GLU A O 1
ATOM 822 N N . SER A 1 99 ? 19.655 23.389 0.941 1.00 58.53 99 SER A N 1
ATOM 823 C CA . SER A 1 99 ? 19.334 23.937 -0.389 1.00 58.53 99 SER A CA 1
ATOM 824 C C . SER A 1 99 ? 19.688 25.421 -0.539 1.00 58.53 99 SER A C 1
ATOM 826 O O . SER A 1 99 ? 19.965 25.863 -1.646 1.00 58.53 99 SER A O 1
ATOM 828 N N . ALA A 1 100 ? 19.711 26.188 0.557 1.00 57.62 100 ALA A N 1
ATOM 829 C CA . ALA A 1 100 ? 20.127 27.596 0.571 1.00 57.62 100 ALA A CA 1
ATOM 830 C C . ALA A 1 100 ? 21.657 27.793 0.647 1.00 57.62 100 ALA A C 1
ATOM 832 O O . ALA A 1 100 ? 22.139 28.920 0.553 1.00 57.62 100 ALA A O 1
ATOM 833 N N . ARG A 1 101 ? 22.421 26.711 0.859 1.00 55.03 101 ARG A N 1
ATOM 834 C CA . ARG A 1 101 ? 23.894 26.708 0.914 1.00 55.03 101 ARG A CA 1
ATOM 835 C C . ARG A 1 101 ? 24.565 26.282 -0.399 1.00 55.03 101 ARG A C 1
ATOM 837 O O . ARG A 1 101 ? 25.793 26.300 -0.460 1.00 55.03 101 ARG A O 1
ATOM 844 N N . ARG A 1 102 ? 23.789 25.887 -1.411 1.00 46.28 102 ARG A N 1
ATOM 845 C CA . ARG A 1 102 ? 24.242 25.646 -2.790 1.00 46.28 102 ARG A CA 1
ATOM 846 C C . ARG A 1 102 ? 23.973 26.862 -3.661 1.00 46.28 102 ARG A C 1
ATOM 848 O O . ARG A 1 102 ? 24.793 27.072 -4.579 1.00 46.28 102 ARG A O 1
#